Protein AF-A0A7L6N800-F1 (afdb_monomer)

Radius of gyration: 21.18 Å; Cα contacts (8 Å, |Δi|>4): 96; chains: 1; bounding box: 47×41×53 Å

Sequence (152 aa):
MKQLLKDVFSELKLVLSGKSLDILLPPIIFLLLNNLRSLTAAIIGSLVLGILFLIRRLIHHDNVLYALGGIIGIIFANISIYINQNASNFFLPDLISTFSLILITIISLIIKKPLAIWVSHITRGWDLEWFYRKDILPAYKEVTIFWLMFLS

Secondary structure (DSSP, 8-state):
-HHHHHHHHHHHHHHHHSTTHHHHHHHHHHHHHHHHT-HHHHHHHHHHHHHHHHHHHHHTT--HHHHHHHHHHHHHHHHHHHHHT-GGGGSHHHHHHHHHHHHHHHHHHHTT--HHHHHHHHHH---HHHHTSTTTHHHHHHHHHHHHHHH-

Foldseek 3Di:
DVVVVVVVVVVVCCCCVDLCVLVVVLVVQLVVCVVPPNNVRSLVSSLVSLVVSLVVCVVVVHDNVVSVVSNVVSVVLVVQCVVVVDPVSSCVVVCVVLVVVLVVQVVCVVVLNHPQLVVCCVVVVDDSVVCVDPVRSVVSSVVSVVVSVVSD

InterPro domains:
  IPR016566 Uncharacterised conserved protein UCP010219 [PF11361] (23-150)

pLDDT: mean 80.53, std 12.0, range [54.53, 96.31]

Mean predicted aligned error: 12.92 Å

Structure (mmCIF, N/CA/C/O backbone):
data_AF-A0A7L6N800-F1
#
_entry.id   AF-A0A7L6N800-F1
#
loop_
_atom_site.group_PDB
_atom_site.id
_atom_site.type_symbol
_atom_site.label_atom_id
_atom_site.label_alt_id
_atom_site.label_comp_id
_atom_site.label_asym_id
_atom_site.label_entity_id
_atom_site.label_seq_id
_atom_site.pdbx_PDB_ins_code
_atom_site.Cartn_x
_atom_site.Cartn_y
_atom_site.Cartn_z
_atom_site.occupancy
_atom_site.B_iso_or_equiv
_atom_site.auth_seq_id
_atom_site.auth_comp_id
_atom_site.auth_asym_id
_atom_site.auth_atom_id
_atom_site.pdbx_PDB_model_num
ATOM 1 N N . MET A 1 1 ? -22.026 -23.980 -7.077 1.00 61.84 1 MET A N 1
ATOM 2 C CA . MET A 1 1 ? -20.549 -24.144 -7.077 1.00 61.84 1 MET A CA 1
ATOM 3 C C . MET A 1 1 ? -19.954 -24.405 -8.459 1.00 61.84 1 MET A C 1
ATOM 5 O O . MET A 1 1 ? -19.078 -23.650 -8.845 1.00 61.84 1 MET A O 1
ATOM 9 N N . LYS A 1 2 ? -20.406 -25.409 -9.234 1.00 72.38 2 LYS A N 1
ATOM 10 C CA . LYS A 1 2 ? -19.819 -25.705 -10.564 1.00 72.38 2 LYS A CA 1
ATOM 11 C C . LYS A 1 2 ? -19.948 -24.567 -11.596 1.00 72.38 2 LYS A C 1
ATOM 13 O O . LYS A 1 2 ? -19.101 -24.473 -12.473 1.00 72.38 2 LYS A O 1
ATOM 18 N N . GLN A 1 3 ? -20.979 -23.725 -11.486 1.00 81.38 3 GLN A N 1
ATOM 19 C CA . GLN A 1 3 ? -21.204 -22.582 -12.382 1.00 81.38 3 GLN A CA 1
ATOM 20 C C . GLN A 1 3 ? -20.277 -21.406 -12.049 1.00 81.38 3 GLN A C 1
ATOM 22 O O . GLN A 1 3 ? -19.462 -21.044 -12.880 1.00 81.38 3 GLN A O 1
ATOM 27 N N . LEU A 1 4 ? -20.267 -20.967 -10.784 1.00 84.00 4 LEU A N 1
ATOM 28 C CA . LEU A 1 4 ? -19.308 -19.984 -10.253 1.00 84.00 4 LEU A CA 1
ATOM 29 C C . LEU A 1 4 ? -17.847 -20.330 -10.580 1.00 84.00 4 LEU A C 1
ATOM 31 O O . LEU A 1 4 ? -17.092 -19.461 -10.989 1.00 84.00 4 LEU A O 1
ATOM 35 N N . LEU A 1 5 ? -17.448 -21.601 -10.447 1.00 86.88 5 LEU A N 1
ATOM 36 C CA . LEU A 1 5 ? -16.094 -22.036 -10.811 1.00 86.88 5 LEU A CA 1
ATOM 37 C C . LEU A 1 5 ? -15.804 -21.868 -12.308 1.00 86.88 5 LEU A C 1
ATOM 39 O O . LEU A 1 5 ? -14.691 -21.499 -12.665 1.00 86.88 5 LEU A O 1
ATOM 43 N N . LYS A 1 6 ? -16.782 -22.131 -13.181 1.00 87.56 6 LYS A N 1
ATOM 44 C CA . LYS A 1 6 ? -16.633 -21.917 -14.627 1.00 87.56 6 LYS A CA 1
ATOM 45 C C . LYS A 1 6 ? -16.575 -20.433 -14.972 1.00 87.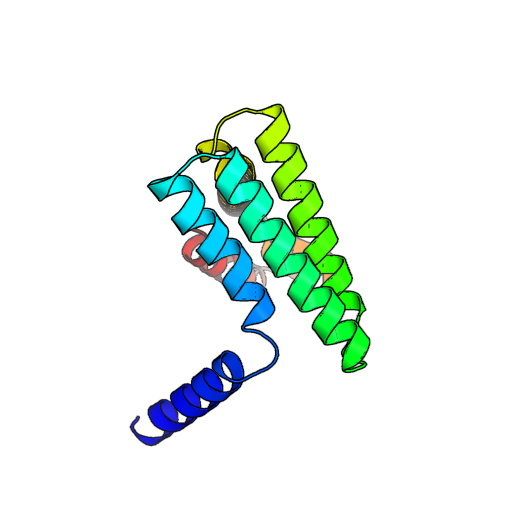56 6 LYS A C 1
ATOM 47 O O . LYS A 1 6 ? -15.749 -20.063 -15.799 1.00 87.56 6 LYS A O 1
ATOM 52 N N . ASP A 1 7 ? -17.388 -19.613 -14.314 1.00 83.62 7 ASP A N 1
ATOM 53 C CA . ASP A 1 7 ? -17.426 -18.166 -14.530 1.00 83.62 7 ASP A CA 1
ATOM 54 C C . ASP A 1 7 ? -16.098 -17.534 -14.098 1.00 83.62 7 ASP A C 1
ATOM 56 O O . ASP A 1 7 ? -15.430 -16.901 -14.913 1.00 83.62 7 ASP A O 1
ATOM 60 N N . VAL A 1 8 ? -15.623 -17.850 -12.887 1.00 83.94 8 VAL A N 1
ATOM 61 C CA . VAL A 1 8 ? -14.304 -17.427 -12.388 1.00 83.94 8 VAL A CA 1
ATOM 62 C C . VAL A 1 8 ? -13.190 -17.889 -13.321 1.00 83.94 8 VAL A C 1
ATOM 64 O O . VAL A 1 8 ? -12.301 -17.108 -13.637 1.00 83.94 8 VAL A O 1
ATOM 67 N N . PHE A 1 9 ? -13.229 -19.133 -13.808 1.00 85.75 9 PHE A N 1
ATOM 68 C CA . PHE A 1 9 ? -12.205 -19.639 -14.724 1.00 85.75 9 PHE A CA 1
ATOM 69 C C . PHE A 1 9 ? -12.254 -18.955 -16.097 1.00 85.75 9 PHE A C 1
ATOM 71 O O . PHE A 1 9 ? -11.216 -18.756 -16.725 1.00 85.75 9 PHE A O 1
ATOM 78 N N . SER A 1 10 ? -13.443 -18.575 -16.567 1.00 80.94 10 SER A N 1
ATOM 79 C CA . SER A 1 10 ? -13.614 -17.833 -17.816 1.00 80.94 10 SER A CA 1
ATOM 80 C C . SER A 1 10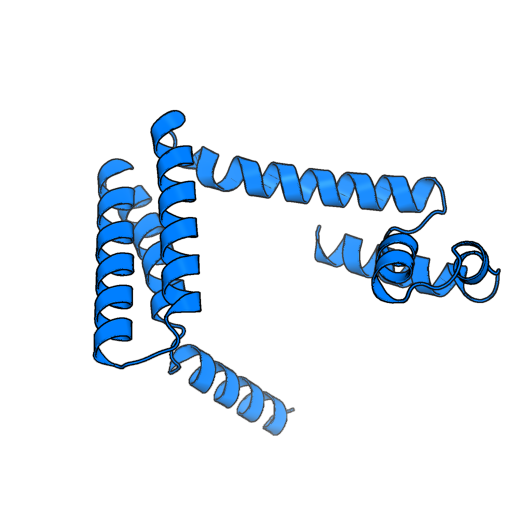 ? -13.117 -16.392 -17.699 1.00 80.94 10 SER A C 1
ATOM 82 O O . SER A 1 10 ? -12.419 -15.930 -18.600 1.00 80.94 10 SER A O 1
ATOM 84 N N . GLU A 1 11 ? -13.358 -15.729 -16.564 1.00 76.56 11 GLU A N 1
ATOM 85 C CA . GLU A 1 11 ? -12.793 -14.414 -16.266 1.00 76.56 11 GLU A CA 1
ATOM 86 C C . GLU A 1 11 ? -11.276 -14.484 -16.100 1.00 76.56 11 GLU A C 1
ATOM 88 O O . GLU A 1 11 ? -10.563 -13.695 -16.710 1.00 76.56 11 GLU A O 1
ATOM 93 N N . LEU A 1 12 ? -10.751 -15.481 -15.380 1.00 77.56 12 LEU A N 1
ATOM 94 C CA . LEU A 1 12 ? -9.308 -15.717 -15.268 1.00 77.56 12 LEU A CA 1
ATOM 95 C C . LEU A 1 12 ? -8.675 -15.936 -16.638 1.00 77.56 12 LEU A C 1
ATOM 97 O O . LEU A 1 12 ? -7.629 -15.365 -16.934 1.00 77.56 12 LEU A O 1
ATOM 101 N N . LYS A 1 13 ? -9.320 -16.728 -17.500 1.00 75.88 13 LYS A N 1
ATOM 102 C CA . LYS A 1 13 ? -8.863 -16.952 -18.871 1.00 75.88 13 LYS A CA 1
ATOM 103 C C . LYS A 1 13 ? -8.928 -15.672 -19.701 1.00 75.88 13 LYS A C 1
ATOM 105 O O . LYS A 1 13 ? -8.029 -15.459 -20.500 1.00 75.88 13 LYS A O 1
ATOM 110 N N . LEU A 1 14 ? -9.925 -14.811 -19.508 1.00 70.31 14 LEU A N 1
ATOM 111 C CA . LEU A 1 14 ? -10.011 -13.504 -20.166 1.00 70.31 14 LEU A CA 1
ATOM 112 C C . LEU A 1 14 ? -8.950 -12.521 -19.654 1.00 70.31 14 LEU A C 1
ATOM 114 O O . LEU A 1 14 ? -8.377 -11.792 -20.455 1.00 70.31 14 LEU A O 1
ATOM 118 N N . VAL A 1 15 ? -8.625 -12.536 -18.361 1.00 67.31 15 VAL A N 1
ATOM 119 C CA . VAL A 1 15 ? -7.552 -11.721 -17.764 1.00 67.31 15 VAL A CA 1
ATOM 120 C C . VAL A 1 15 ? -6.172 -12.221 -18.205 1.00 67.31 15 VAL A C 1
ATOM 122 O O . VAL A 1 15 ? -5.299 -11.421 -18.535 1.00 67.31 15 VAL A O 1
ATOM 125 N N . LEU A 1 16 ? -5.971 -13.538 -18.275 1.00 64.62 16 LEU A N 1
ATOM 126 C CA . LEU A 1 16 ? -4.731 -14.159 -18.755 1.00 64.62 16 LEU A CA 1
ATOM 127 C C . LEU A 1 16 ? -4.580 -14.078 -20.279 1.00 64.62 16 LEU A C 1
ATOM 129 O O . LEU A 1 16 ? -3.465 -13.983 -20.770 1.00 64.62 16 LEU A O 1
ATOM 133 N N . SER A 1 17 ? -5.677 -14.107 -21.036 1.00 64.81 17 SER A N 1
ATOM 134 C CA . SER A 1 17 ? -5.688 -13.940 -22.498 1.00 64.81 17 SER A CA 1
ATOM 135 C C . SER A 1 17 ? -5.790 -12.473 -22.926 1.00 64.81 17 SER A C 1
ATOM 137 O O . SER A 1 17 ? -5.699 -12.174 -24.118 1.00 64.81 17 SER A O 1
ATOM 139 N N . GLY A 1 18 ? -6.037 -11.569 -21.980 1.00 62.88 18 GLY A N 1
ATOM 140 C CA . GLY A 1 18 ? -6.212 -10.146 -22.212 1.00 62.88 18 GLY A CA 1
ATOM 141 C C . GLY A 1 18 ? -4.889 -9.399 -22.362 1.00 62.88 18 GLY A C 1
ATOM 142 O O . GLY A 1 18 ? -3.793 -9.958 -22.293 1.00 62.88 18 GLY A O 1
ATOM 143 N N . LYS A 1 19 ? -4.999 -8.078 -22.530 1.00 61.28 19 LYS A N 1
ATOM 144 C CA . LYS A 1 19 ? -3.889 -7.113 -22.644 1.00 61.28 19 LYS A CA 1
ATOM 145 C C . LYS A 1 19 ? -3.118 -6.911 -21.320 1.00 61.28 19 LYS A C 1
ATOM 147 O O . LYS A 1 19 ? -2.786 -5.781 -20.990 1.00 61.28 19 LYS A O 1
ATOM 152 N N . SER A 1 20 ? -2.916 -7.959 -20.527 1.00 66.12 20 SER A N 1
ATOM 153 C CA . SER A 1 20 ? -2.322 -7.919 -19.176 1.00 66.12 20 SER A CA 1
ATOM 154 C C . SER A 1 20 ? -1.077 -8.798 -19.046 1.00 66.12 20 SER A C 1
ATOM 156 O O . SER A 1 20 ? -0.312 -8.646 -18.096 1.00 66.12 20 SER A O 1
ATOM 158 N N . LEU A 1 21 ? -0.832 -9.701 -20.004 1.00 69.06 21 LEU A N 1
ATOM 159 C CA . LEU A 1 21 ? 0.374 -10.541 -20.027 1.00 69.06 21 LEU A CA 1
ATOM 160 C C . LEU A 1 21 ? 1.665 -9.719 -20.075 1.00 69.06 21 LEU A C 1
ATOM 162 O O . LEU A 1 21 ? 2.674 -10.101 -19.494 1.00 69.06 21 LEU A O 1
ATOM 166 N N . ASP A 1 22 ? 1.619 -8.574 -20.741 1.00 67.94 22 ASP A N 1
ATOM 167 C CA . ASP A 1 22 ? 2.720 -7.624 -20.845 1.00 67.94 22 ASP A CA 1
ATOM 168 C C . ASP A 1 22 ? 3.074 -6.930 -19.525 1.00 67.94 22 ASP A C 1
ATOM 170 O O . ASP A 1 22 ? 4.192 -6.446 -19.378 1.00 67.94 22 ASP A O 1
ATOM 174 N N . ILE A 1 23 ? 2.159 -6.925 -18.554 1.00 68.88 23 ILE A N 1
ATOM 175 C CA . ILE A 1 23 ? 2.403 -6.412 -17.199 1.00 68.88 23 ILE A CA 1
ATOM 176 C C . ILE A 1 23 ? 3.081 -7.488 -16.336 1.00 68.88 23 ILE A C 1
ATOM 178 O O . ILE A 1 23 ? 3.936 -7.178 -15.511 1.00 68.88 23 ILE A O 1
ATOM 182 N N . LEU A 1 24 ? 2.730 -8.760 -16.544 1.00 74.25 24 LEU A N 1
ATOM 183 C CA . LEU A 1 24 ? 3.216 -9.883 -15.733 1.00 74.25 24 LEU A CA 1
ATOM 184 C C . LEU A 1 24 ? 4.569 -10.432 -16.205 1.00 74.25 24 LEU A C 1
ATOM 186 O O . LEU A 1 24 ? 5.377 -10.877 -15.393 1.00 74.25 24 LEU A O 1
ATOM 190 N N . LEU A 1 25 ? 4.830 -10.409 -17.513 1.00 81.19 25 LEU A N 1
ATOM 191 C CA . LEU A 1 25 ? 6.031 -11.003 -18.104 1.00 81.19 25 LEU A CA 1
ATOM 192 C C . LEU A 1 25 ? 7.349 -10.319 -17.684 1.00 81.19 25 LEU A C 1
ATOM 194 O O . LEU A 1 25 ? 8.289 -11.048 -17.359 1.00 81.19 25 LEU A O 1
ATOM 198 N N . PRO A 1 26 ? 7.470 -8.974 -17.641 1.00 80.38 26 PRO A N 1
ATOM 199 C CA . PRO A 1 26 ? 8.730 -8.328 -17.269 1.00 80.38 26 PRO A CA 1
ATOM 200 C C . PRO A 1 26 ? 9.202 -8.647 -15.834 1.00 80.38 26 PRO A C 1
ATOM 202 O O . PRO A 1 26 ? 10.371 -9.012 -15.692 1.00 80.38 26 PRO A O 1
ATOM 205 N N . PRO A 1 27 ? 8.346 -8.611 -14.786 1.00 73.50 27 PRO A N 1
ATOM 206 C CA . PRO A 1 27 ? 8.731 -9.039 -13.435 1.00 73.50 27 PRO A CA 1
ATOM 207 C C . PRO A 1 27 ? 9.147 -10.513 -13.347 1.00 73.50 27 PRO A C 1
ATOM 209 O O . PRO A 1 27 ? 10.117 -10.843 -12.665 1.00 73.50 27 PRO A O 1
ATOM 212 N N . ILE A 1 28 ? 8.453 -11.408 -14.060 1.00 81.69 28 ILE A N 1
ATOM 213 C CA . ILE A 1 28 ? 8.789 -12.841 -14.082 1.00 81.69 28 ILE A CA 1
ATOM 214 C C . ILE A 1 28 ? 10.174 -13.051 -14.700 1.00 81.69 28 ILE A C 1
ATOM 216 O O . ILE A 1 28 ? 11.004 -13.773 -14.148 1.00 81.69 28 ILE A O 1
ATOM 220 N N . ILE A 1 29 ? 10.453 -12.394 -15.827 1.00 84.25 29 ILE A N 1
ATOM 221 C CA . ILE A 1 29 ? 11.749 -12.505 -16.499 1.00 84.25 29 ILE A CA 1
ATOM 222 C C . ILE A 1 29 ? 12.861 -11.866 -15.670 1.00 84.25 29 ILE A C 1
ATOM 224 O O . ILE A 1 29 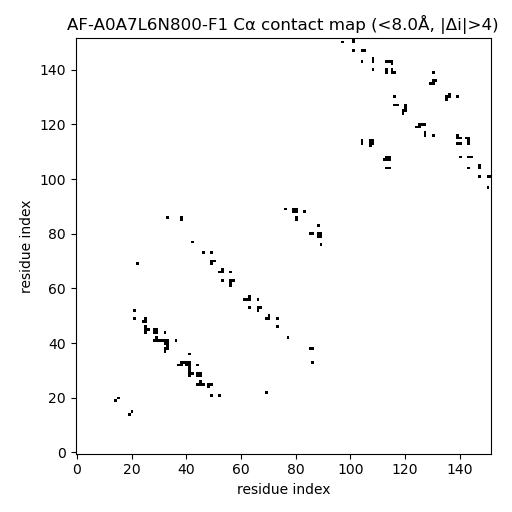? 13.948 -12.437 -15.596 1.00 84.25 29 ILE A O 1
ATOM 228 N N . PHE A 1 30 ? 12.591 -10.744 -14.995 1.00 79.50 30 PHE A N 1
ATOM 229 C CA . PHE A 1 30 ? 13.520 -10.173 -14.023 1.00 79.50 30 PHE A CA 1
ATOM 230 C C . PHE A 1 30 ? 13.903 -11.210 -12.961 1.00 79.50 30 PHE A C 1
ATOM 232 O O . PHE A 1 30 ? 15.086 -11.471 -12.761 1.00 79.50 30 PHE A O 1
ATOM 239 N N . LEU A 1 31 ? 12.917 -11.850 -12.324 1.00 80.81 31 LEU A N 1
ATOM 240 C CA . LEU A 1 31 ? 13.159 -12.835 -11.269 1.00 80.81 31 LEU A CA 1
ATOM 241 C C . LEU A 1 31 ? 13.993 -14.023 -11.774 1.00 80.81 31 LEU A C 1
ATOM 243 O O . LEU A 1 31 ? 14.975 -14.404 -11.136 1.00 80.81 31 LEU A O 1
ATOM 247 N N . LEU A 1 32 ? 13.630 -14.576 -12.936 1.00 84.69 32 LEU A N 1
ATOM 248 C CA . LEU A 1 32 ? 14.336 -15.705 -13.546 1.00 84.69 32 LEU A CA 1
ATOM 249 C C . LEU A 1 32 ? 15.783 -15.350 -13.900 1.00 84.69 32 LEU A C 1
ATOM 251 O O . LEU A 1 32 ? 16.705 -16.090 -13.562 1.00 84.69 32 LEU A O 1
ATOM 255 N N . LEU A 1 33 ? 16.006 -14.209 -14.551 1.00 82.94 33 LEU A N 1
ATOM 256 C CA . LEU A 1 33 ? 17.347 -13.765 -14.935 1.00 82.94 33 LEU A CA 1
ATOM 257 C C . LEU A 1 33 ? 18.198 -13.383 -13.723 1.00 82.94 33 LEU A C 1
ATOM 259 O O . LEU A 1 33 ? 19.402 -13.633 -13.730 1.00 82.94 33 LEU A O 1
ATOM 263 N N . ASN A 1 34 ? 17.585 -12.826 -12.678 1.00 80.38 34 ASN A N 1
ATOM 264 C CA . ASN A 1 34 ? 18.285 -12.491 -11.445 1.00 80.38 34 ASN A CA 1
ATOM 265 C C . ASN A 1 34 ? 18.756 -13.756 -10.719 1.00 80.38 34 ASN A C 1
ATOM 267 O O . ASN A 1 34 ? 19.861 -13.781 -10.191 1.00 80.38 34 ASN A O 1
ATOM 271 N N . ASN A 1 35 ? 17.941 -14.815 -10.730 1.00 81.31 35 ASN A N 1
ATOM 272 C CA . ASN A 1 35 ? 18.291 -16.091 -10.113 1.00 81.31 35 ASN A CA 1
ATOM 273 C C . ASN A 1 35 ? 19.348 -16.869 -10.923 1.00 81.31 35 ASN A C 1
ATOM 275 O O . ASN A 1 35 ? 20.251 -17.460 -10.343 1.00 81.31 35 ASN A O 1
ATOM 279 N N . LEU A 1 36 ? 19.254 -16.852 -12.259 1.00 81.75 36 LEU A N 1
ATOM 280 C CA . LEU A 1 36 ? 20.073 -17.699 -13.138 1.00 81.75 36 LEU A CA 1
ATOM 281 C C . LEU A 1 36 ? 21.364 -17.047 -13.653 1.00 81.75 36 LEU A C 1
ATOM 283 O O . LEU A 1 36 ? 22.264 -17.754 -14.106 1.00 81.75 36 LEU A O 1
ATOM 287 N N . ARG A 1 37 ? 21.440 -15.713 -13.699 1.00 81.69 37 ARG A N 1
ATOM 288 C CA . ARG A 1 37 ? 22.551 -14.982 -14.329 1.00 81.69 37 ARG A CA 1
ATOM 289 C C . ARG A 1 37 ? 23.147 -13.968 -13.362 1.00 81.69 37 ARG A C 1
ATOM 291 O O . ARG A 1 37 ? 24.071 -14.279 -12.623 1.00 81.69 37 ARG A O 1
ATOM 298 N N . SER A 1 38 ? 22.670 -12.734 -13.425 1.00 79.25 38 SER A N 1
ATOM 299 C CA . SER A 1 38 ? 23.186 -11.613 -12.654 1.00 79.25 38 SER A CA 1
ATOM 300 C C . SER A 1 38 ? 22.149 -10.501 -12.619 1.00 79.25 38 SER A C 1
ATOM 302 O O . SER A 1 38 ? 21.277 -10.410 -13.489 1.00 79.25 38 SER A O 1
ATOM 304 N N . LEU A 1 39 ? 22.283 -9.616 -11.635 1.00 72.50 39 LEU A N 1
ATOM 305 C CA . LEU A 1 39 ? 21.410 -8.460 -11.459 1.00 72.50 39 LEU A CA 1
ATOM 306 C C . LEU A 1 39 ? 21.334 -7.603 -12.730 1.00 72.50 39 LEU A C 1
ATOM 308 O O . LEU A 1 39 ? 20.253 -7.240 -13.181 1.00 72.50 39 LEU A O 1
ATOM 312 N N . THR A 1 40 ? 22.477 -7.349 -13.369 1.00 76.19 40 THR A N 1
ATOM 313 C CA . THR A 1 40 ? 22.553 -6.571 -14.612 1.00 76.19 40 THR A CA 1
ATOM 314 C C . THR A 1 40 ? 21.795 -7.243 -15.757 1.00 76.19 40 THR A C 1
ATOM 316 O O . THR A 1 40 ? 21.087 -6.567 -16.501 1.00 76.19 40 THR A O 1
ATOM 319 N N . ALA A 1 41 ? 21.885 -8.572 -15.886 1.00 80.50 41 ALA A N 1
ATOM 320 C CA . ALA A 1 41 ? 21.141 -9.310 -16.904 1.00 80.50 41 ALA A CA 1
ATOM 321 C C . ALA A 1 41 ? 19.624 -9.249 -16.657 1.00 80.50 41 ALA A C 1
ATOM 323 O O . ALA A 1 41 ? 18.857 -9.095 -17.606 1.00 80.50 41 ALA A O 1
ATOM 324 N N . ALA A 1 42 ? 19.192 -9.310 -15.394 1.00 77.25 42 ALA A N 1
ATOM 325 C CA . ALA A 1 42 ? 17.788 -9.192 -15.003 1.00 77.25 42 ALA A CA 1
ATOM 326 C C . ALA A 1 42 ? 17.190 -7.820 -15.317 1.00 77.25 42 ALA A C 1
ATOM 328 O O . ALA A 1 42 ? 16.111 -7.720 -15.912 1.00 77.25 42 ALA A O 1
ATOM 329 N N . ILE A 1 43 ? 17.930 -6.768 -14.967 1.00 75.81 43 ILE A N 1
ATOM 330 C CA . ILE A 1 43 ? 17.594 -5.376 -15.270 1.00 75.81 43 ILE A CA 1
ATOM 331 C C . ILE A 1 43 ? 17.417 -5.199 -16.780 1.00 75.81 43 ILE A C 1
ATOM 333 O O . ILE A 1 43 ? 16.350 -4.788 -17.234 1.00 75.81 43 ILE A O 1
ATOM 337 N N . ILE A 1 44 ? 18.429 -5.575 -17.569 1.00 82.12 44 ILE A N 1
ATOM 338 C CA . ILE A 1 44 ? 18.408 -5.392 -19.025 1.00 82.12 44 ILE A CA 1
ATOM 339 C C . ILE A 1 44 ? 17.282 -6.215 -19.659 1.00 82.12 44 ILE A C 1
ATOM 341 O O . ILE A 1 44 ? 16.523 -5.687 -20.469 1.00 82.12 44 ILE A O 1
ATOM 345 N N . GLY A 1 45 ? 17.130 -7.487 -19.282 1.00 84.50 45 GLY A N 1
ATOM 346 C CA . GLY A 1 45 ? 16.120 -8.363 -19.875 1.00 84.50 45 GLY A CA 1
ATOM 347 C C . GLY A 1 45 ? 14.688 -7.892 -19.616 1.00 84.50 45 GLY A C 1
ATOM 348 O O . GLY A 1 45 ? 13.868 -7.871 -20.535 1.00 84.50 45 GLY A O 1
ATOM 349 N N . SER A 1 46 ? 14.392 -7.458 -18.389 1.00 80.06 46 SER A N 1
ATOM 350 C CA . SER A 1 46 ? 13.066 -6.930 -18.040 1.00 80.06 46 SER A CA 1
ATOM 351 C C . SER A 1 46 ? 12.770 -5.581 -18.704 1.00 80.06 46 SER A C 1
ATOM 353 O O . SER A 1 46 ? 11.661 -5.385 -19.202 1.00 80.06 46 SER A O 1
ATOM 355 N N . LEU A 1 47 ? 13.764 -4.688 -18.802 1.00 81.38 47 LEU A N 1
ATOM 356 C CA . LEU A 1 47 ? 13.658 -3.420 -19.532 1.00 81.38 47 LEU A CA 1
ATOM 357 C C . LEU A 1 47 ? 13.364 -3.637 -21.013 1.00 81.38 47 LEU A C 1
ATOM 359 O O . LEU A 1 47 ? 12.432 -3.040 -21.545 1.00 81.38 47 LEU A O 1
ATOM 363 N N . VAL A 1 48 ? 14.136 -4.504 -21.673 1.00 87.38 48 VAL A N 1
ATOM 364 C CA . VAL A 1 48 ? 13.962 -4.799 -23.101 1.00 87.38 48 VAL A CA 1
ATOM 365 C C . VAL A 1 48 ? 12.560 -5.344 -23.364 1.00 87.38 48 VAL A C 1
ATOM 367 O O . VAL A 1 48 ? 11.892 -4.883 -24.286 1.00 87.38 48 VAL A O 1
ATOM 370 N N . LEU A 1 49 ? 12.068 -6.258 -22.525 1.00 85.12 49 LEU A N 1
ATOM 371 C CA . LEU A 1 49 ? 10.700 -6.770 -22.640 1.00 85.12 49 LEU A CA 1
ATOM 372 C C . LEU A 1 49 ? 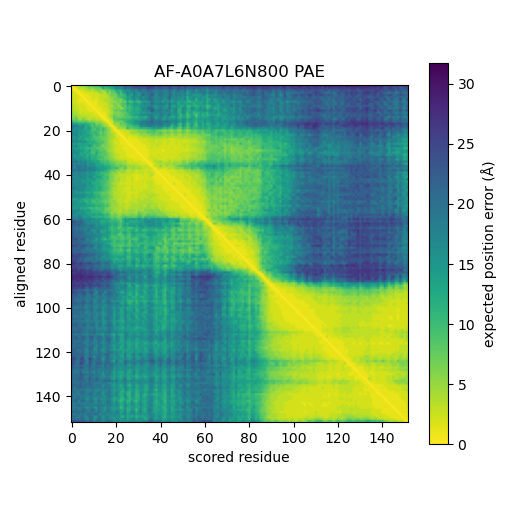9.638 -5.691 -22.415 1.00 85.12 49 LEU A C 1
ATOM 374 O O . LEU A 1 49 ? 8.684 -5.614 -23.187 1.00 85.12 49 LEU A O 1
ATOM 378 N N . GLY A 1 50 ? 9.807 -4.838 -21.403 1.00 78.56 50 GLY A N 1
ATOM 379 C CA . GLY A 1 50 ? 8.903 -3.713 -21.160 1.00 78.56 50 GLY A CA 1
ATOM 380 C C . GLY A 1 50 ? 8.837 -2.749 -22.349 1.00 78.56 50 GLY A C 1
ATOM 381 O O . GLY A 1 50 ? 7.750 -2.354 -22.771 1.00 78.56 50 GLY A O 1
ATOM 382 N N . ILE A 1 51 ? 9.989 -2.435 -22.950 1.00 82.44 51 ILE A N 1
ATOM 383 C CA . ILE A 1 51 ? 10.085 -1.589 -24.147 1.00 82.44 51 ILE A CA 1
ATOM 384 C C . ILE A 1 51 ? 9.416 -2.265 -25.349 1.00 82.44 51 ILE A C 1
ATOM 386 O O . ILE A 1 51 ? 8.650 -1.615 -26.058 1.00 82.44 51 ILE A O 1
ATOM 390 N N . LEU A 1 52 ? 9.637 -3.565 -25.566 1.00 85.75 52 LEU A N 1
ATOM 391 C CA . LEU A 1 52 ? 8.979 -4.317 -26.641 1.00 85.75 52 LEU A CA 1
ATOM 392 C C . LEU A 1 52 ? 7.452 -4.280 -26.507 1.00 85.75 52 LEU A C 1
ATOM 394 O O . LEU A 1 52 ? 6.750 -4.079 -27.500 1.00 85.75 52 LEU A O 1
ATOM 398 N N . PHE A 1 53 ? 6.924 -4.409 -25.288 1.00 82.12 53 PHE A N 1
ATOM 399 C CA . PHE A 1 53 ? 5.486 -4.296 -25.053 1.00 82.12 53 PHE A CA 1
ATOM 400 C C . PHE A 1 53 ? 4.951 -2.878 -25.237 1.00 82.12 53 PHE A C 1
ATOM 402 O O . PHE A 1 53 ? 3.855 -2.720 -25.778 1.00 82.12 53 PHE A O 1
ATOM 409 N N . LEU A 1 54 ? 5.713 -1.850 -24.858 1.00 77.25 54 LEU A N 1
ATOM 410 C CA . LEU A 1 54 ? 5.357 -0.461 -25.145 1.00 77.25 54 LEU A CA 1
ATOM 411 C C . LEU A 1 54 ? 5.304 -0.208 -26.658 1.00 77.25 54 LEU A C 1
ATOM 413 O O . LEU A 1 54 ? 4.311 0.330 -27.141 1.00 77.25 54 LEU A O 1
ATOM 417 N N . ILE A 1 55 ? 6.315 -0.648 -27.411 1.00 82.88 55 ILE A N 1
ATOM 418 C CA . ILE A 1 55 ? 6.339 -0.530 -28.877 1.00 82.88 55 ILE A CA 1
ATOM 419 C C . ILE A 1 55 ? 5.133 -1.251 -29.481 1.00 82.88 55 ILE A C 1
ATOM 421 O O . ILE A 1 55 ? 4.417 -0.676 -30.298 1.00 82.88 55 ILE A O 1
ATOM 425 N N . ARG A 1 56 ? 4.846 -2.477 -29.028 1.00 82.88 56 ARG A N 1
ATOM 426 C CA . ARG A 1 56 ? 3.660 -3.227 -29.455 1.00 82.88 56 ARG A CA 1
ATOM 427 C C . ARG A 1 56 ? 2.374 -2.431 -29.202 1.00 82.88 56 ARG A C 1
ATOM 429 O O . ARG A 1 56 ? 1.541 -2.328 -30.095 1.00 82.88 56 ARG A O 1
ATOM 436 N N . ARG A 1 57 ? 2.212 -1.836 -28.017 1.00 76.31 57 ARG A N 1
ATOM 437 C CA . ARG A 1 57 ? 1.027 -1.025 -27.679 1.00 76.31 57 ARG A CA 1
ATOM 438 C C . ARG A 1 57 ? 0.912 0.244 -28.519 1.00 76.31 57 ARG A C 1
ATOM 440 O O . ARG A 1 57 ? -0.200 0.593 -28.902 1.00 76.31 57 ARG A O 1
ATOM 447 N N . LEU A 1 58 ? 2.034 0.894 -28.833 1.00 79.38 58 LEU A N 1
ATOM 448 C CA . LEU A 1 58 ? 2.072 2.056 -29.724 1.00 79.38 58 LEU A CA 1
ATOM 449 C C . LEU A 1 58 ? 1.621 1.686 -31.142 1.00 79.38 58 LEU A C 1
ATOM 451 O O . LEU A 1 58 ? 0.813 2.405 -31.722 1.00 79.38 58 LEU A O 1
ATOM 455 N N . ILE A 1 59 ? 2.081 0.544 -31.666 1.00 83.69 59 ILE A N 1
ATOM 456 C CA . ILE A 1 59 ? 1.682 0.037 -32.990 1.00 83.69 59 ILE A CA 1
ATOM 457 C C . ILE A 1 59 ? 0.191 -0.331 -33.020 1.00 83.69 59 ILE A C 1
ATOM 459 O O . ILE A 1 59 ? -0.484 -0.083 -34.014 1.00 83.69 59 ILE A O 1
ATOM 463 N N . HIS A 1 60 ? -0.341 -0.903 -31.936 1.00 80.19 60 HIS A N 1
ATOM 464 C CA . HIS A 1 60 ? -1.747 -1.312 -31.854 1.00 80.19 60 HIS A CA 1
ATOM 465 C C . HIS A 1 60 ? -2.710 -0.212 -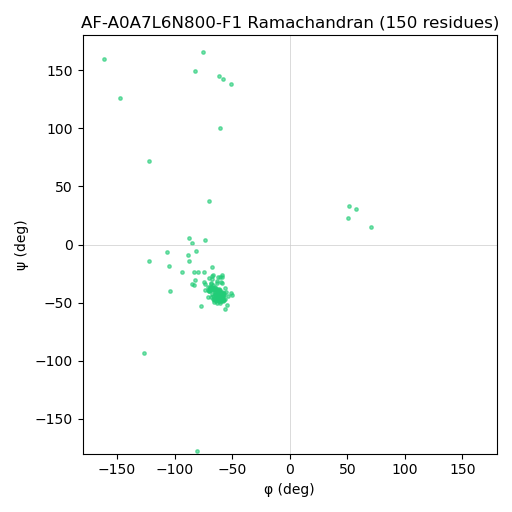31.369 1.00 80.19 60 HIS A C 1
ATOM 467 O O . HIS A 1 60 ? -3.890 -0.501 -31.185 1.00 80.19 60 HIS A O 1
ATOM 473 N N . HIS A 1 61 ? -2.243 1.031 -31.177 1.00 70.50 61 HIS A N 1
ATOM 474 C CA . HIS A 1 61 ? -3.039 2.149 -30.639 1.00 70.50 61 HIS A CA 1
ATOM 475 C C . HIS A 1 61 ? -3.764 1.823 -29.320 1.00 70.50 61 HIS A C 1
ATOM 477 O O . HIS A 1 61 ? -4.858 2.317 -29.040 1.00 70.50 61 HIS A O 1
ATOM 483 N N . ASP A 1 62 ? -3.145 0.988 -28.488 1.00 67.25 62 ASP A N 1
ATOM 484 C CA . ASP A 1 62 ? -3.659 0.663 -27.165 1.00 67.25 62 ASP A CA 1
ATOM 485 C C . ASP A 1 62 ? -3.431 1.816 -26.181 1.00 67.25 62 ASP A C 1
ATOM 487 O O . ASP A 1 62 ? -2.651 2.732 -26.427 1.00 67.25 62 ASP A O 1
ATOM 491 N N . ASN A 1 63 ? -4.113 1.774 -25.035 1.00 68.12 63 ASN A N 1
ATOM 492 C CA . ASN A 1 63 ? -4.081 2.849 -24.046 1.00 68.12 63 ASN A CA 1
ATOM 493 C C . ASN A 1 63 ? -2.645 3.091 -23.513 1.00 68.12 63 ASN A C 1
ATOM 495 O O . ASN A 1 63 ? -2.137 2.344 -22.670 1.00 68.12 63 ASN A O 1
ATOM 499 N N . VAL A 1 64 ? -1.991 4.129 -24.050 1.00 65.69 64 VAL A N 1
ATOM 500 C CA . VAL A 1 64 ? -0.557 4.440 -23.887 1.00 65.69 64 VAL A CA 1
ATOM 501 C C . VAL A 1 64 ? -0.215 4.849 -22.451 1.00 65.69 64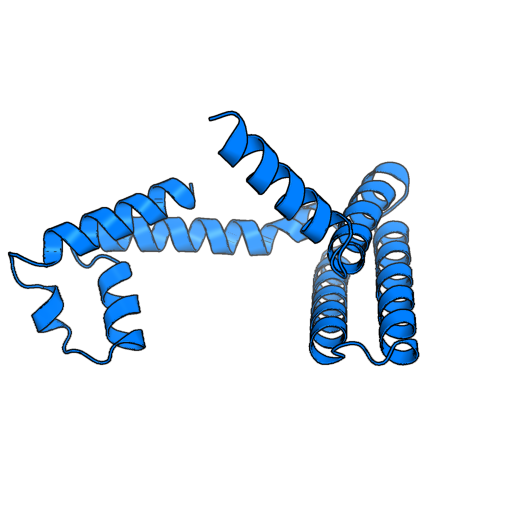 VAL A C 1
ATOM 503 O O . VAL A 1 64 ? 0.891 4.585 -21.984 1.00 65.69 64 VAL A O 1
ATOM 506 N N . LEU A 1 65 ? -1.182 5.409 -21.716 1.00 68.50 65 LEU A N 1
ATOM 507 C CA . LEU A 1 65 ? -1.035 5.801 -20.308 1.00 68.50 65 LEU A CA 1
ATOM 508 C C . LEU A 1 65 ? -0.581 4.635 -19.417 1.00 68.50 65 LEU A C 1
ATOM 510 O O . LEU A 1 65 ? 0.303 4.811 -18.581 1.00 68.50 65 LEU A O 1
ATOM 514 N N . TYR A 1 66 ? -1.115 3.428 -19.635 1.00 63.75 66 TYR A N 1
ATOM 515 C CA . TYR A 1 66 ? -0.714 2.241 -18.871 1.00 63.75 66 TYR A CA 1
ATOM 516 C C . TYR A 1 66 ? 0.709 1.783 -19.201 1.00 63.75 66 TYR A C 1
ATOM 518 O O . TYR A 1 66 ? 1.449 1.368 -18.312 1.00 63.75 66 TYR A O 1
ATOM 526 N N . ALA A 1 67 ? 1.112 1.885 -20.469 1.00 63.72 67 ALA A N 1
ATOM 527 C CA . ALA A 1 67 ? 2.460 1.527 -20.897 1.00 63.72 67 ALA A CA 1
ATOM 528 C C . ALA A 1 67 ? 3.505 2.512 -20.344 1.00 63.72 67 ALA A C 1
ATOM 530 O O . ALA A 1 67 ? 4.564 2.093 -19.882 1.00 63.72 67 ALA A O 1
ATOM 531 N N . LEU A 1 68 ? 3.176 3.809 -20.319 1.00 68.56 68 LEU A N 1
ATOM 532 C CA . LEU A 1 68 ? 4.006 4.848 -19.705 1.00 68.56 68 LEU A CA 1
ATOM 533 C C . LEU A 1 68 ? 4.144 4.645 -18.194 1.00 68.56 68 LEU A C 1
ATOM 535 O O . LEU A 1 68 ? 5.261 4.690 -17.685 1.00 68.56 68 LEU A O 1
ATOM 539 N N . GLY A 1 69 ? 3.045 4.353 -17.490 1.00 69.31 69 GLY A N 1
ATOM 540 C CA . GLY A 1 69 ? 3.088 4.010 -16.065 1.00 69.31 69 GLY A CA 1
ATOM 541 C C . GLY A 1 69 ? 3.980 2.795 -15.784 1.00 69.31 69 GLY A C 1
ATOM 542 O O . GLY A 1 69 ? 4.796 2.830 -14.864 1.00 69.31 69 GLY A O 1
ATOM 543 N N . GLY A 1 70 ? 3.896 1.761 -16.630 1.00 66.12 70 GLY A N 1
ATOM 544 C CA . GLY A 1 70 ? 4.768 0.587 -16.563 1.00 66.12 70 GLY A CA 1
ATOM 545 C C . GLY A 1 70 ? 6.249 0.926 -16.751 1.00 66.12 70 GLY A C 1
ATOM 546 O O . GLY A 1 70 ? 7.076 0.504 -15.947 1.00 66.12 70 GLY A O 1
ATOM 547 N N . ILE A 1 71 ? 6.596 1.738 -17.756 1.00 66.69 71 ILE A N 1
ATOM 548 C CA . ILE A 1 71 ? 7.985 2.175 -17.982 1.00 66.69 71 ILE A CA 1
ATOM 549 C C . ILE A 1 71 ? 8.508 3.013 -16.817 1.00 66.69 71 ILE A C 1
ATOM 551 O O . ILE A 1 71 ? 9.628 2.779 -16.369 1.00 66.69 71 ILE A O 1
ATOM 555 N N . ILE A 1 72 ? 7.717 3.956 -16.302 1.00 72.19 72 ILE A N 1
ATOM 556 C CA . ILE A 1 72 ? 8.110 4.779 -15.151 1.00 72.19 72 ILE A CA 1
ATOM 557 C C . ILE A 1 72 ? 8.392 3.883 -13.940 1.00 72.19 72 ILE A C 1
ATOM 559 O O . ILE A 1 72 ? 9.419 4.058 -13.285 1.00 72.19 72 ILE A O 1
ATOM 563 N N . GLY A 1 73 ? 7.542 2.883 -13.690 1.00 67.75 73 GLY A N 1
ATOM 564 C CA . GLY A 1 73 ? 7.755 1.889 -12.637 1.00 67.75 73 GLY A CA 1
ATOM 565 C C . GLY A 1 73 ? 9.038 1.075 -12.833 1.00 67.75 73 GLY A C 1
ATOM 566 O O . GLY A 1 73 ? 9.814 0.921 -11.893 1.00 67.75 73 GLY A O 1
ATOM 567 N N . ILE A 1 74 ? 9.311 0.613 -14.059 1.00 68.31 74 ILE A N 1
ATOM 568 C CA . ILE A 1 74 ? 10.539 -0.128 -14.393 1.00 68.31 74 ILE A CA 1
ATOM 569 C C . ILE A 1 74 ? 11.783 0.760 -14.220 1.00 68.31 74 ILE A C 1
ATOM 571 O O . ILE A 1 74 ? 12.800 0.295 -13.706 1.00 68.31 74 ILE A O 1
ATOM 575 N N . ILE A 1 75 ? 11.733 2.033 -14.620 1.00 69.12 75 ILE A N 1
ATOM 576 C CA . ILE A 1 75 ? 12.842 2.982 -14.442 1.00 69.12 75 ILE A CA 1
ATOM 577 C C . ILE A 1 75 ? 13.106 3.211 -12.952 1.00 69.12 75 ILE A C 1
ATOM 579 O O . ILE A 1 75 ? 14.249 3.079 -12.518 1.00 69.12 75 ILE A O 1
ATOM 583 N N . PHE A 1 76 ? 12.064 3.483 -12.161 1.00 70.06 76 PHE A N 1
ATOM 584 C CA . PHE A 1 76 ? 12.190 3.645 -10.711 1.00 70.06 76 PHE A CA 1
ATOM 585 C C . PHE A 1 76 ? 12.786 2.400 -10.049 1.00 70.06 76 PHE A C 1
ATOM 587 O O . PHE A 1 76 ? 13.745 2.511 -9.287 1.00 70.06 76 PHE A O 1
ATOM 594 N N . ALA A 1 77 ? 12.279 1.216 -10.399 1.00 63.59 77 ALA A N 1
ATOM 595 C CA . ALA A 1 77 ? 12.791 -0.052 -9.896 1.00 63.59 77 ALA A CA 1
ATOM 596 C C . ALA A 1 77 ? 14.282 -0.230 -10.215 1.00 63.59 77 ALA A C 1
ATOM 598 O O . ALA A 1 77 ? 15.075 -0.546 -9.330 1.00 63.59 77 ALA A O 1
ATOM 599 N N . ASN A 1 78 ? 14.688 0.026 -11.460 1.00 63.56 78 ASN A N 1
ATOM 600 C CA . ASN A 1 78 ? 16.080 -0.125 -11.877 1.00 63.56 78 ASN A CA 1
ATOM 601 C C . ASN A 1 78 ? 17.016 0.890 -11.222 1.00 63.56 78 ASN A C 1
ATOM 603 O O . ASN A 1 78 ? 18.129 0.518 -10.859 1.00 63.56 78 ASN A O 1
ATOM 607 N N . ILE A 1 79 ? 16.573 2.133 -11.012 1.00 67.44 79 ILE A N 1
ATOM 608 C CA . ILE A 1 79 ? 17.340 3.141 -10.266 1.00 67.44 79 ILE A CA 1
ATOM 609 C C . ILE A 1 79 ? 17.554 2.670 -8.822 1.00 67.44 79 ILE A C 1
ATOM 611 O O . ILE A 1 79 ? 18.686 2.666 -8.339 1.00 67.44 79 ILE A O 1
ATOM 615 N N . SER A 1 80 ? 16.498 2.204 -8.147 1.00 60.34 80 SER A N 1
ATOM 616 C CA . SER A 1 80 ? 16.599 1.681 -6.781 1.00 60.34 80 SER A CA 1
ATOM 617 C C . SER A 1 80 ? 17.521 0.464 -6.683 1.00 60.34 80 SER A C 1
ATOM 619 O O . SER A 1 80 ? 18.288 0.353 -5.727 1.00 60.34 80 SER A O 1
ATOM 621 N N . ILE A 1 81 ? 17.499 -0.430 -7.671 1.00 62.44 81 ILE A N 1
ATOM 622 C CA . ILE A 1 81 ? 18.374 -1.607 -7.711 1.00 62.44 81 ILE A CA 1
ATOM 623 C C . ILE A 1 81 ? 19.834 -1.206 -7.988 1.00 62.44 81 ILE A C 1
ATOM 625 O O . ILE A 1 81 ? 20.742 -1.694 -7.313 1.00 62.44 81 ILE A O 1
ATOM 629 N N . TYR A 1 82 ? 20.066 -0.310 -8.952 1.00 61.97 82 TYR A N 1
ATOM 630 C CA . TYR A 1 82 ? 21.404 0.124 -9.365 1.00 61.97 82 TYR A CA 1
ATOM 631 C C . TYR A 1 82 ? 22.147 0.859 -8.245 1.00 61.97 82 TYR A C 1
ATOM 633 O O . TYR A 1 82 ? 23.331 0.612 -8.032 1.00 61.97 82 TYR A O 1
ATOM 641 N N . ILE A 1 83 ? 21.446 1.706 -7.481 1.00 61.22 83 ILE A N 1
ATOM 642 C CA . ILE A 1 83 ? 22.035 2.435 -6.347 1.00 61.22 83 ILE A CA 1
ATOM 643 C C . ILE A 1 83 ? 22.511 1.477 -5.244 1.00 61.22 83 ILE A C 1
ATOM 645 O O . ILE A 1 83 ? 23.507 1.750 -4.581 1.00 61.22 83 ILE A O 1
ATOM 649 N N . ASN A 1 84 ? 21.830 0.345 -5.050 1.00 60.66 84 ASN A N 1
ATOM 650 C CA . ASN A 1 84 ? 22.023 -0.495 -3.866 1.00 60.66 84 ASN A CA 1
ATOM 651 C C . ASN A 1 84 ? 22.781 -1.809 -4.128 1.00 60.66 84 ASN A C 1
ATOM 653 O O . ASN A 1 84 ? 23.084 -2.524 -3.176 1.00 60.66 84 ASN A O 1
ATOM 657 N N . GLN A 1 85 ? 23.083 -2.131 -5.393 1.00 59.34 85 GLN A N 1
ATOM 658 C CA . GLN A 1 85 ? 23.849 -3.310 -5.839 1.00 59.34 85 GLN A CA 1
ATOM 659 C C . GLN A 1 85 ? 23.376 -4.668 -5.274 1.00 59.34 85 GLN A C 1
ATOM 661 O O . GLN A 1 85 ? 24.143 -5.629 -5.249 1.00 59.34 85 GLN A O 1
ATOM 666 N N . ASN A 1 86 ? 22.117 -4.784 -4.835 1.00 59.38 86 ASN A N 1
ATOM 667 C CA . ASN A 1 86 ? 21.599 -6.023 -4.259 1.00 59.38 86 ASN A CA 1
ATOM 668 C C . ASN A 1 86 ? 20.105 -6.225 -4.560 1.00 59.38 86 ASN A C 1
ATOM 670 O O . ASN A 1 86 ? 19.276 -5.359 -4.273 1.00 59.38 86 ASN A O 1
ATOM 674 N N . ALA A 1 87 ? 19.755 -7.381 -5.134 1.00 55.38 87 ALA A N 1
ATOM 675 C CA . ALA A 1 87 ? 18.397 -7.705 -5.584 1.00 55.38 87 ALA A CA 1
ATOM 676 C C . ALA A 1 87 ? 17.390 -7.838 -4.431 1.00 55.38 87 ALA A C 1
ATOM 678 O O . ALA A 1 87 ? 16.200 -7.587 -4.611 1.00 55.38 87 ALA A O 1
ATOM 679 N N . SER A 1 88 ? 17.870 -8.190 -3.234 1.00 54.53 88 SER A N 1
ATOM 680 C CA . SER A 1 88 ? 17.068 -8.244 -2.007 1.00 54.53 88 SER A CA 1
ATOM 681 C C . SER A 1 88 ? 16.425 -6.898 -1.670 1.00 54.53 88 SER A C 1
ATOM 683 O O . SER A 1 88 ? 15.357 -6.861 -1.063 1.00 54.53 88 SER A O 1
ATOM 685 N N . ASN A 1 89 ? 17.029 -5.790 -2.116 1.00 56.34 89 ASN A N 1
ATOM 686 C CA . ASN A 1 89 ? 16.520 -4.456 -1.831 1.00 56.34 89 ASN A CA 1
ATOM 687 C C . ASN A 1 89 ? 15.377 -4.019 -2.754 1.00 56.34 89 ASN A C 1
ATOM 689 O O . ASN A 1 89 ? 14.773 -2.986 -2.494 1.00 56.34 89 ASN A O 1
ATOM 693 N N . PHE A 1 90 ? 15.028 -4.805 -3.780 1.00 57.69 90 PHE A N 1
ATOM 694 C CA . PHE A 1 90 ? 13.802 -4.582 -4.552 1.00 57.69 90 PHE A CA 1
ATOM 695 C C . PHE A 1 90 ? 12.556 -4.697 -3.662 1.00 57.69 90 PHE A C 1
ATOM 697 O O . PHE A 1 90 ? 11.630 -3.900 -3.775 1.00 57.69 90 PHE A O 1
ATOM 704 N N . PHE A 1 91 ? 12.570 -5.650 -2.727 1.00 62.16 91 PHE A N 1
ATOM 705 C CA . PHE A 1 91 ? 11.456 -5.900 -1.815 1.00 62.16 91 PHE A CA 1
ATOM 706 C C . PHE A 1 91 ? 11.517 -5.046 -0.545 1.00 62.16 91 PHE A C 1
ATOM 708 O O . PHE A 1 91 ? 10.523 -4.954 0.162 1.00 62.16 91 PHE A O 1
ATOM 715 N N . LEU A 1 92 ? 12.652 -4.404 -0.234 1.00 65.94 92 LEU A N 1
ATOM 716 C CA . LEU A 1 92 ? 12.813 -3.645 1.014 1.00 65.94 92 LEU A CA 1
ATOM 717 C C . LEU A 1 92 ? 11.829 -2.472 1.135 1.00 65.94 92 LEU A C 1
ATOM 719 O O . LEU A 1 92 ? 11.196 -2.369 2.181 1.00 65.94 92 LEU A O 1
ATOM 723 N N . PRO A 1 93 ? 11.656 -1.598 0.120 1.00 66.81 93 PRO A N 1
ATOM 724 C CA . PRO A 1 93 ? 10.692 -0.504 0.203 1.00 66.81 93 PRO A CA 1
ATOM 725 C C . PRO A 1 93 ? 9.259 -1.005 0.388 1.00 66.81 93 PRO A C 1
ATOM 727 O O . PRO A 1 93 ? 8.507 -0.425 1.168 1.00 66.81 93 PRO A O 1
ATOM 730 N N . ASP A 1 94 ? 8.903 -2.097 -0.289 1.00 72.00 94 ASP A N 1
ATOM 731 C CA . ASP A 1 94 ? 7.578 -2.712 -0.208 1.00 72.00 94 ASP A CA 1
ATOM 732 C C . ASP A 1 94 ? 7.327 -3.332 1.175 1.00 72.00 94 ASP A C 1
ATOM 734 O O . ASP A 1 94 ? 6.312 -3.060 1.818 1.00 72.00 94 ASP A O 1
ATOM 738 N N . LEU A 1 95 ? 8.317 -4.058 1.704 1.00 74.56 95 LEU A N 1
ATOM 739 C CA . LEU A 1 95 ? 8.307 -4.610 3.059 1.00 74.56 95 LEU A CA 1
ATOM 740 C C . LEU A 1 95 ? 8.221 -3.512 4.121 1.00 74.56 95 LEU A C 1
ATOM 742 O O . LEU A 1 95 ? 7.398 -3.607 5.026 1.00 74.56 95 LEU A O 1
ATOM 746 N N . ILE A 1 96 ? 9.035 -2.456 4.015 1.00 77.69 96 ILE A N 1
ATOM 747 C CA . ILE A 1 96 ? 9.030 -1.331 4.962 1.00 77.69 96 ILE A CA 1
ATOM 748 C C . ILE A 1 96 ? 7.684 -0.608 4.919 1.00 77.69 96 ILE A C 1
ATOM 750 O O . ILE A 1 96 ? 7.142 -0.276 5.974 1.00 77.69 96 ILE A O 1
ATOM 754 N N . SER A 1 97 ? 7.131 -0.375 3.727 1.00 79.38 97 SER A N 1
ATOM 755 C CA . SER A 1 97 ? 5.846 0.309 3.555 1.00 79.38 97 SER A CA 1
ATOM 756 C C . SER A 1 97 ? 4.698 -0.520 4.122 1.00 79.38 97 SER A C 1
ATOM 758 O O . SER A 1 97 ? 3.904 -0.005 4.908 1.00 79.38 97 SER A O 1
ATOM 760 N N . THR A 1 98 ? 4.651 -1.813 3.797 1.00 85.56 98 THR A N 1
ATOM 761 C CA . THR A 1 98 ? 3.629 -2.743 4.294 1.00 85.56 98 THR A CA 1
ATOM 762 C C . THR A 1 98 ? 3.724 -2.906 5.808 1.00 85.56 98 THR A C 1
ATOM 764 O O . THR A 1 98 ? 2.727 -2.751 6.510 1.00 85.56 98 THR A O 1
ATOM 767 N N . PHE A 1 99 ? 4.930 -3.115 6.341 1.00 89.69 99 PHE A N 1
ATOM 768 C CA . PHE A 1 99 ? 5.162 -3.209 7.782 1.00 89.69 99 PHE A CA 1
ATOM 769 C C . PHE A 1 99 ? 4.750 -1.924 8.510 1.00 89.69 99 PHE A C 1
ATOM 771 O O . PHE A 1 99 ? 4.067 -1.973 9.532 1.00 89.69 99 PHE A O 1
ATOM 778 N N . SER A 1 100 ? 5.112 -0.765 7.958 1.00 90.06 100 SER A N 1
ATOM 779 C CA . SER A 1 100 ? 4.726 0.539 8.504 1.00 90.06 100 SER A CA 1
ATOM 780 C C . SER A 1 100 ? 3.207 0.723 8.484 1.00 90.06 100 SER A C 1
ATOM 782 O O . SER A 1 100 ? 2.639 1.188 9.469 1.00 90.06 100 SER A O 1
ATOM 784 N N . LEU A 1 101 ? 2.527 0.311 7.410 1.00 92.69 101 LEU A N 1
ATOM 785 C CA . LEU A 1 101 ? 1.068 0.373 7.301 1.00 92.69 101 LEU A CA 1
ATOM 786 C C . LEU A 1 101 ? 0.374 -0.530 8.331 1.00 92.69 101 LEU A C 1
ATOM 788 O O . LEU A 1 101 ? -0.575 -0.089 8.986 1.00 92.69 101 LEU A O 1
ATOM 792 N N . ILE A 1 102 ? 0.864 -1.758 8.525 1.00 94.44 102 ILE A N 1
ATOM 793 C CA . ILE A 1 102 ? 0.397 -2.675 9.577 1.00 94.44 102 ILE A CA 1
ATOM 794 C C . ILE A 1 102 ? 0.570 -2.022 10.950 1.00 94.44 102 ILE A C 1
ATOM 796 O O . ILE A 1 102 ? -0.380 -1.964 11.733 1.00 94.44 102 ILE A O 1
ATOM 800 N N . LEU A 1 103 ? 1.754 -1.469 11.229 1.00 94.88 103 LEU A N 1
ATOM 801 C CA . LEU A 1 103 ? 2.061 -0.824 12.504 1.00 94.88 103 LEU A CA 1
ATOM 802 C C . LEU A 1 103 ? 1.116 0.354 12.779 1.00 94.88 103 LEU A C 1
ATOM 804 O O . LEU A 1 103 ? 0.519 0.433 13.852 1.00 94.88 103 LEU A O 1
ATOM 808 N N . ILE A 1 104 ? 0.928 1.239 11.797 1.00 95.31 104 ILE A N 1
ATOM 809 C CA . ILE A 1 104 ? 0.012 2.382 11.894 1.00 95.31 104 ILE A CA 1
ATOM 810 C C . ILE A 1 104 ? -1.422 1.896 12.133 1.00 95.31 104 ILE A C 1
ATOM 812 O O . ILE A 1 104 ? -2.130 2.466 12.964 1.00 95.31 104 ILE A O 1
ATOM 816 N N . THR A 1 105 ? -1.846 0.827 11.458 1.00 94.81 105 THR A N 1
ATOM 817 C CA . THR A 1 105 ? -3.183 0.236 11.615 1.00 94.81 105 THR A CA 1
ATOM 818 C C . THR A 1 105 ? -3.390 -0.322 13.027 1.00 94.81 105 THR A C 1
ATOM 820 O O . THR A 1 105 ? -4.420 -0.059 13.651 1.00 94.81 105 THR A O 1
ATOM 823 N N . ILE A 1 106 ? -2.395 -1.020 13.582 1.00 95.25 106 ILE A N 1
ATOM 824 C CA . ILE A 1 106 ? -2.421 -1.519 14.965 1.00 95.25 106 ILE A CA 1
ATOM 825 C C . ILE A 1 106 ? -2.481 -0.353 15.956 1.00 95.25 106 ILE A C 1
ATOM 827 O O . ILE A 1 106 ? -3.352 -0.327 16.827 1.00 95.25 106 ILE A O 1
ATOM 831 N N . ILE A 1 107 ? -1.597 0.639 15.809 1.00 95.62 107 ILE A N 1
ATOM 832 C CA . ILE A 1 107 ? -1.559 1.824 16.678 1.00 95.62 107 ILE A CA 1
ATOM 833 C C . ILE A 1 107 ? -2.910 2.545 16.643 1.00 95.62 107 ILE A C 1
ATOM 835 O O . ILE A 1 107 ? -3.460 2.881 17.689 1.00 95.62 107 ILE A O 1
ATOM 839 N N . SER A 1 108 ? -3.480 2.717 15.451 1.00 95.25 108 SER A N 1
ATOM 840 C CA . SER A 1 108 ? -4.796 3.311 15.216 1.00 95.25 108 SER A CA 1
ATOM 841 C C . SER A 1 108 ? -5.926 2.582 15.966 1.00 95.25 108 SER A C 1
ATOM 843 O O . SER A 1 108 ? -6.790 3.228 16.573 1.00 95.25 108 SER A O 1
ATOM 845 N N . LEU A 1 109 ? -5.903 1.245 15.989 1.00 94.88 109 LEU A N 1
ATOM 846 C CA . LEU A 1 109 ? -6.853 0.436 16.757 1.00 94.88 109 LEU A CA 1
ATOM 847 C C . LEU A 1 109 ? -6.658 0.595 18.274 1.00 94.88 109 LEU A C 1
ATOM 849 O O . LEU A 1 109 ? -7.652 0.676 19.002 1.00 94.88 109 LEU A O 1
ATOM 853 N N . ILE A 1 110 ? -5.409 0.690 18.745 1.00 94.75 110 ILE A N 1
ATOM 854 C CA . ILE A 1 110 ? -5.071 0.883 20.167 1.00 94.75 110 ILE A CA 1
ATOM 855 C C . ILE A 1 110 ? -5.569 2.242 20.671 1.00 94.75 110 ILE A C 1
ATOM 857 O O . ILE A 1 110 ? -6.233 2.310 21.706 1.00 94.75 110 ILE A O 1
ATOM 861 N N . ILE A 1 111 ? -5.333 3.320 19.915 1.00 95.00 111 ILE A N 1
ATOM 862 C CA . ILE A 1 111 ? -5.803 4.673 20.268 1.00 95.00 111 ILE A CA 1
ATOM 863 C C . ILE A 1 111 ? -7.316 4.861 20.063 1.00 95.00 111 ILE A C 1
ATOM 865 O O . ILE A 1 111 ? -7.825 5.966 20.247 1.00 95.00 111 ILE A O 1
ATOM 869 N N . LYS A 1 112 ? -8.045 3.802 19.676 1.00 91.62 112 LYS A N 1
ATOM 870 C CA . LYS A 1 112 ? -9.488 3.814 19.379 1.00 91.62 112 LYS A CA 1
ATOM 871 C C . LYS A 1 112 ? -9.875 4.818 18.285 1.00 91.62 112 LYS A C 1
ATOM 873 O O . LYS A 1 112 ? -10.998 5.320 18.276 1.00 91.62 112 LYS A O 1
ATOM 878 N N . LYS A 1 113 ? -8.972 5.076 17.336 1.00 92.81 113 LYS A N 1
ATOM 879 C CA . LYS A 1 113 ? -9.222 5.906 16.149 1.00 92.81 113 LYS A CA 1
ATOM 880 C C . LYS A 1 113 ? -8.947 5.095 14.881 1.00 92.81 113 LYS A C 1
ATOM 882 O O . LYS A 1 113 ? -7.918 5.345 14.252 1.00 92.81 113 LYS A O 1
ATOM 887 N N . PRO A 1 114 ? -9.813 4.115 14.537 1.00 93.75 114 PRO A N 1
ATOM 888 C CA . PRO A 1 114 ? -9.599 3.188 13.427 1.00 93.75 114 PRO A CA 1
ATOM 889 C C . PRO A 1 114 ? -9.256 3.899 12.113 1.00 93.75 114 PRO A C 1
ATOM 891 O O . PRO A 1 114 ? -9.872 4.906 11.765 1.00 93.75 114 PRO A O 1
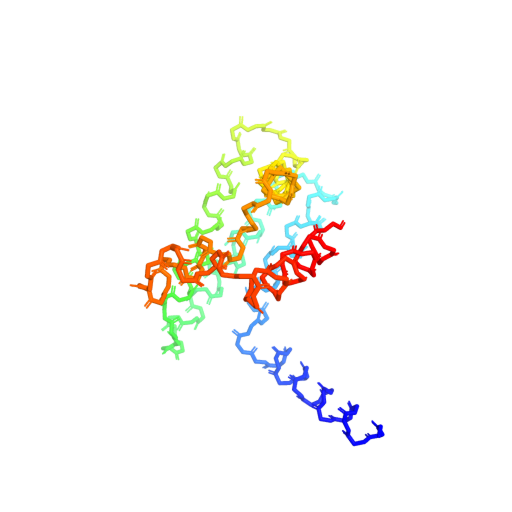ATOM 894 N N . LEU A 1 115 ? -8.294 3.362 11.364 1.00 94.50 115 LEU A N 1
ATOM 895 C CA . LEU A 1 115 ? -7.740 3.999 10.169 1.00 94.50 11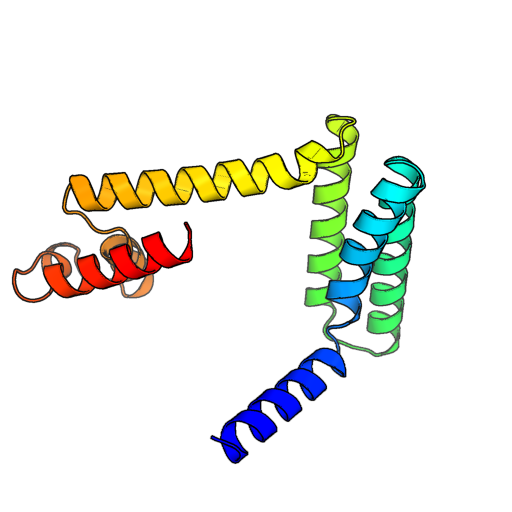5 LEU A CA 1
ATOM 896 C C . LEU A 1 115 ? -8.805 4.174 9.080 1.00 94.50 115 LEU A C 1
ATOM 898 O O . LEU A 1 115 ? -8.820 5.184 8.377 1.00 94.50 115 LEU A O 1
ATOM 902 N N . ALA A 1 116 ? -9.769 3.252 9.021 1.00 94.69 116 ALA A N 1
ATOM 903 C CA . ALA A 1 116 ? -10.912 3.339 8.121 1.00 94.69 116 ALA A CA 1
ATOM 904 C C . ALA A 1 116 ? -11.766 4.605 8.335 1.00 94.69 116 ALA A C 1
ATOM 906 O O . ALA A 1 116 ? -12.367 5.084 7.373 1.00 94.69 116 ALA A O 1
ATOM 907 N N . ILE A 1 117 ? -11.806 5.173 9.551 1.00 95.25 117 ILE A N 1
ATOM 908 C CA . ILE A 1 117 ? -12.498 6.446 9.820 1.00 95.25 117 ILE A CA 1
ATOM 909 C C . ILE A 1 117 ? -11.810 7.584 9.075 1.00 95.25 117 ILE A C 1
ATOM 911 O O . ILE A 1 117 ? -12.476 8.356 8.396 1.00 95.25 117 ILE A O 1
ATOM 915 N N . TRP A 1 118 ? -10.483 7.667 9.159 1.00 93.75 118 TRP A N 1
ATOM 916 C CA . TRP A 1 118 ? -9.706 8.719 8.503 1.00 93.75 118 TRP A CA 1
ATOM 917 C C . TRP A 1 118 ? -9.812 8.639 6.984 1.00 93.75 118 TRP A C 1
ATOM 919 O O . TRP A 1 118 ? -10.089 9.642 6.331 1.00 93.75 118 TRP A O 1
ATOM 929 N N . VAL A 1 119 ? -9.684 7.434 6.426 1.00 93.88 119 VAL A N 1
ATOM 930 C CA . VAL A 1 119 ? -9.871 7.210 4.985 1.00 93.88 119 VAL A CA 1
ATOM 931 C C . VAL A 1 119 ? -11.291 7.593 4.557 1.00 93.88 119 VAL A C 1
ATOM 933 O O . VAL A 1 119 ? -11.481 8.234 3.523 1.00 93.88 119 VAL A O 1
ATOM 936 N N . SER A 1 120 ? -12.301 7.267 5.366 1.00 92.94 120 SER A N 1
ATOM 937 C CA . SER A 1 120 ? -13.699 7.604 5.069 1.00 92.94 120 SER A CA 1
ATOM 938 C C . SER A 1 120 ? -13.996 9.092 5.205 1.00 92.94 120 SER A C 1
ATOM 940 O O . SER A 1 120 ? -14.747 9.627 4.400 1.00 92.94 120 SER A O 1
ATOM 942 N N . HIS A 1 121 ? -13.390 9.773 6.175 1.00 93.00 121 HIS A N 1
ATOM 943 C CA . HIS A 1 121 ? -13.477 11.222 6.320 1.00 93.00 121 HIS A CA 1
ATOM 944 C C . HIS A 1 121 ? -12.920 11.927 5.078 1.00 93.00 121 HIS A C 1
ATOM 946 O O . HIS A 1 121 ? -13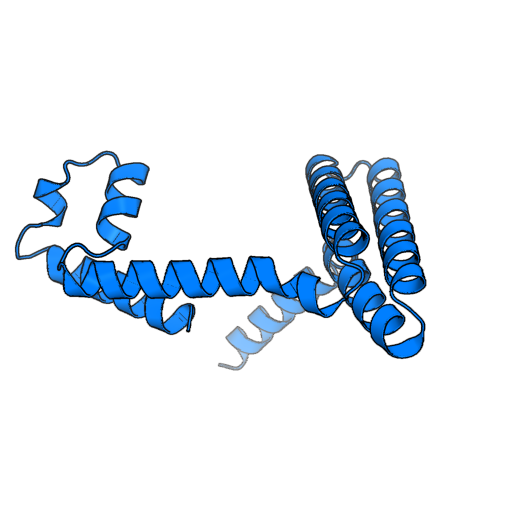.606 12.758 4.493 1.00 93.00 121 HIS A O 1
ATOM 952 N N . ILE A 1 122 ? -11.732 11.527 4.612 1.00 94.00 122 ILE A N 1
ATOM 953 C CA . ILE A 1 122 ? -11.087 12.120 3.429 1.00 94.00 122 ILE A CA 1
ATOM 954 C C . ILE A 1 122 ? -11.901 11.859 2.155 1.00 94.00 122 ILE A C 1
ATOM 956 O O . ILE A 1 122 ? -12.041 12.742 1.315 1.00 94.00 122 ILE A O 1
ATOM 960 N N . THR A 1 123 ? -12.443 10.651 1.999 1.00 93.69 123 THR A N 1
ATOM 961 C CA . THR A 1 123 ? -13.150 10.258 0.768 1.00 93.69 123 THR A CA 1
ATOM 962 C C . THR A 1 123 ? -14.605 10.720 0.718 1.00 93.69 123 THR A C 1
ATOM 964 O O . THR A 1 123 ? -15.118 10.967 -0.370 1.00 93.69 123 THR A O 1
ATOM 967 N N . ARG A 1 124 ? -15.287 10.834 1.866 1.00 91.88 124 ARG A N 1
ATOM 968 C CA . ARG A 1 124 ? -16.717 11.192 1.947 1.00 91.88 124 ARG A CA 1
ATOM 969 C C . ARG A 1 124 ? -16.967 12.626 2.407 1.00 91.88 124 ARG A C 1
ATOM 971 O O . ARG A 1 124 ? -18.070 13.125 2.216 1.00 91.88 124 ARG A O 1
ATOM 978 N N . GLY A 1 125 ? -15.983 13.269 3.033 1.00 90.50 125 GLY A N 1
ATOM 979 C CA . GLY A 1 125 ? -16.072 14.653 3.500 1.00 90.50 125 GLY A CA 1
ATOM 980 C C . GLY A 1 125 ? -17.002 14.883 4.698 1.00 90.50 125 GLY A C 1
ATOM 981 O O . GLY A 1 125 ? -17.376 16.020 4.952 1.00 90.50 125 GLY A O 1
ATOM 982 N N . TRP A 1 126 ? -17.421 13.837 5.417 1.00 91.25 126 TRP A N 1
ATOM 983 C CA . TRP A 1 126 ? -18.273 13.970 6.612 1.00 91.25 126 TRP A CA 1
ATOM 984 C C . TRP A 1 126 ? -17.449 14.295 7.849 1.00 91.25 126 TRP A C 1
ATOM 986 O O . TRP A 1 126 ? -16.329 13.810 7.954 1.00 91.25 126 TRP A O 1
ATOM 996 N N . ASP A 1 127 ? -17.996 15.029 8.816 1.00 93.25 127 ASP A N 1
ATOM 997 C CA . ASP A 1 127 ? -17.267 15.382 10.039 1.00 93.25 127 ASP A CA 1
ATOM 998 C C . ASP A 1 127 ? -16.766 14.159 10.817 1.00 93.25 127 ASP A C 1
ATOM 1000 O O . ASP A 1 127 ? -17.452 13.142 10.947 1.00 93.25 127 ASP A O 1
ATOM 1004 N N . LEU A 1 128 ? -15.562 14.275 11.390 1.00 90.62 128 LEU A N 1
ATOM 1005 C CA . LEU A 1 128 ? -14.935 13.201 12.169 1.00 90.62 128 LEU A CA 1
ATOM 1006 C C . LEU A 1 128 ? -15.827 12.731 13.327 1.00 90.62 128 LEU A C 1
ATOM 1008 O O . LEU A 1 128 ? -15.905 11.532 13.592 1.00 90.62 128 LEU A O 1
ATOM 1012 N N . GLU A 1 129 ? -16.535 13.651 13.983 1.00 93.12 129 GLU A N 1
ATOM 1013 C CA . GLU A 1 129 ? -17.427 13.354 15.110 1.00 93.12 129 GLU A CA 1
ATOM 1014 C C . GLU A 1 129 ? -18.548 12.377 14.744 1.00 93.12 129 GLU A C 1
ATOM 1016 O O . GLU A 1 129 ? -18.926 11.537 15.565 1.00 93.12 129 GLU A O 1
ATOM 1021 N N . TRP A 1 130 ? -19.025 12.416 13.495 1.00 92.94 130 TRP A N 1
ATOM 1022 C CA . TRP A 1 130 ? -20.058 11.505 13.010 1.00 92.94 130 TRP A CA 1
ATOM 1023 C C . TRP A 1 130 ? -19.593 10.044 13.077 1.00 92.94 130 TRP A C 1
ATOM 1025 O O . TRP A 1 130 ? -20.341 9.167 13.513 1.00 92.94 130 TRP A O 1
ATOM 1035 N N . PHE A 1 131 ? -18.332 9.784 12.723 1.00 92.38 131 PHE A N 1
ATOM 1036 C CA . PHE A 1 131 ? -17.751 8.439 12.739 1.00 92.38 131 PHE A CA 1
ATOM 1037 C C . PHE A 1 131 ? -17.443 7.928 14.153 1.00 92.38 131 PHE A C 1
ATOM 1039 O O . PHE A 1 131 ? -17.394 6.717 14.369 1.00 92.38 131 PHE A O 1
ATOM 1046 N N . TYR A 1 132 ? -17.253 8.828 15.123 1.00 92.81 132 TYR A N 1
ATOM 1047 C CA . TYR A 1 132 ? -16.997 8.470 16.522 1.00 92.81 132 TYR A CA 1
ATOM 1048 C C . TYR A 1 132 ? -18.271 8.207 17.337 1.00 92.81 132 TYR A C 1
ATOM 1050 O O . TYR A 1 132 ? -18.182 7.892 18.528 1.00 92.81 132 TYR A O 1
ATOM 1058 N N . ARG A 1 133 ? -19.460 8.287 16.725 1.00 93.56 133 ARG A N 1
ATOM 1059 C CA . ARG A 1 133 ? -20.713 7.919 17.395 1.00 93.56 133 ARG A CA 1
ATOM 1060 C C . ARG A 1 133 ? -20.697 6.442 17.811 1.00 93.56 133 ARG A C 1
ATOM 1062 O O . ARG A 1 133 ? -20.150 5.582 17.120 1.00 93.56 133 ARG A O 1
ATOM 1069 N N . LYS A 1 134 ? -21.314 6.143 18.961 1.00 92.25 134 LYS A N 1
ATOM 1070 C CA . LYS A 1 134 ? -21.272 4.815 19.608 1.00 92.25 134 LYS A CA 1
ATOM 1071 C C . LYS A 1 134 ? -21.857 3.686 18.750 1.00 92.25 134 LYS A C 1
ATOM 1073 O O . LYS A 1 134 ? -21.445 2.544 18.907 1.00 92.25 134 LYS A O 1
ATOM 1078 N N . ASP A 1 135 ? -22.795 4.008 17.867 1.00 94.25 135 ASP A N 1
ATOM 1079 C CA . ASP A 1 135 ? -23.435 3.100 16.911 1.00 94.25 135 ASP A CA 1
ATOM 1080 C C . ASP A 1 135 ? -22.579 2.829 15.664 1.00 94.25 135 ASP A C 1
ATOM 1082 O O . ASP A 1 135 ? -22.732 1.788 15.034 1.00 94.25 135 ASP A O 1
ATOM 1086 N N . ILE A 1 136 ? -21.659 3.733 15.318 1.00 93.25 136 ILE A N 1
ATOM 1087 C CA . ILE A 1 136 ? -20.895 3.689 14.063 1.00 93.25 136 ILE A CA 1
ATOM 1088 C C . ILE A 1 136 ? -19.461 3.198 14.283 1.00 93.25 136 ILE A C 1
ATOM 1090 O O . ILE A 1 136 ? -18.936 2.411 13.492 1.00 93.25 136 ILE A O 1
ATOM 1094 N N . LEU A 1 137 ? -18.830 3.627 15.378 1.00 93.62 137 LEU A N 1
ATOM 1095 C CA . LEU A 1 137 ? -17.445 3.297 15.712 1.00 93.62 137 LEU A CA 1
ATOM 1096 C C . LEU A 1 137 ? -17.125 1.784 15.652 1.00 93.62 137 LEU A C 1
ATOM 1098 O O . LEU A 1 137 ? -16.059 1.448 15.124 1.00 93.62 137 LEU A O 1
ATOM 1102 N N . PRO A 1 138 ? -17.989 0.859 16.137 1.00 95.25 138 PRO A N 1
ATOM 1103 C CA . PRO A 1 138 ? -17.717 -0.578 16.060 1.00 95.25 138 PRO A CA 1
ATOM 1104 C C . PRO A 1 138 ? -17.522 -1.080 14.624 1.00 95.25 138 PRO A C 1
ATOM 1106 O O . PRO A 1 138 ? -16.549 -1.783 14.361 1.00 95.25 138 PRO A O 1
ATOM 1109 N N . ALA A 1 139 ? -18.351 -0.633 13.675 1.00 94.81 139 ALA A N 1
ATOM 1110 C CA . ALA A 1 139 ? -18.262 -1.058 12.278 1.00 94.81 139 ALA A CA 1
ATOM 1111 C C . ALA A 1 139 ? -16.928 -0.638 11.632 1.00 94.81 139 ALA A C 1
ATOM 1113 O O . ALA A 1 139 ? -16.270 -1.430 10.961 1.00 94.81 139 ALA A O 1
ATOM 1114 N N . TYR A 1 140 ? -16.461 0.590 11.882 1.00 95.38 140 TYR A N 1
ATOM 1115 C CA . TYR A 1 140 ? -15.167 1.044 11.353 1.00 95.38 140 TYR A CA 1
ATOM 1116 C C . TYR A 1 140 ? -13.975 0.349 12.009 1.00 95.38 140 TYR A C 1
ATOM 1118 O O . TYR A 1 140 ? -12.923 0.185 11.380 1.00 95.38 140 TYR A O 1
ATOM 1126 N N . LYS A 1 141 ? -14.131 -0.077 13.265 1.00 95.44 141 LYS A N 1
ATOM 1127 C CA . LYS A 1 141 ? -13.140 -0.905 13.946 1.00 95.44 141 LYS A CA 1
ATOM 1128 C C . LYS A 1 141 ? -13.052 -2.286 13.298 1.00 95.44 141 LYS A C 1
ATOM 1130 O O . LYS A 1 141 ? -11.946 -2.715 12.993 1.00 95.44 141 LYS A O 1
ATOM 1135 N N . GLU A 1 142 ? -14.184 -2.934 13.032 1.00 96.12 142 GLU A N 1
ATOM 1136 C CA . GLU A 1 142 ? -14.247 -4.227 12.334 1.00 96.12 142 GLU A CA 1
ATOM 1137 C C . GLU A 1 142 ? -13.623 -4.153 10.939 1.00 96.12 142 GLU A C 1
ATOM 1139 O O . GLU A 1 142 ? -12.788 -4.985 10.599 1.00 96.12 142 GLU A O 1
ATOM 1144 N N . VAL A 1 143 ? -13.930 -3.105 10.168 1.00 95.62 143 VAL A N 1
ATOM 1145 C CA . VAL A 1 143 ? -13.312 -2.874 8.851 1.00 95.62 143 VAL A CA 1
ATOM 1146 C C . VAL A 1 143 ? -11.796 -2.712 8.972 1.00 95.62 143 VAL A C 1
ATOM 1148 O O . VAL A 1 143 ? -11.045 -3.299 8.200 1.00 95.62 143 VAL A O 1
ATOM 1151 N N . THR A 1 144 ? -11.321 -1.946 9.954 1.00 96.00 144 THR A N 1
ATOM 1152 C CA . THR A 1 144 ? -9.877 -1.755 10.165 1.00 96.00 144 THR A CA 1
ATOM 1153 C C . THR A 1 144 ? -9.193 -3.058 10.603 1.00 96.00 144 THR A C 1
ATOM 1155 O O . THR A 1 144 ? -8.070 -3.318 10.186 1.00 96.00 144 THR A O 1
ATOM 1158 N N . ILE A 1 145 ? -9.871 -3.909 11.383 1.00 96.31 145 ILE A N 1
ATOM 1159 C CA . ILE A 1 145 ? -9.385 -5.251 11.749 1.00 96.31 145 ILE A CA 1
ATOM 1160 C C . ILE A 1 145 ? -9.339 -6.171 10.526 1.00 96.31 145 ILE A C 1
ATOM 1162 O O . ILE A 1 145 ? -8.357 -6.882 10.343 1.00 96.31 145 ILE A O 1
ATOM 1166 N N . PHE A 1 146 ? -10.364 -6.144 9.673 1.00 96.31 146 PHE A N 1
ATOM 1167 C CA . PHE A 1 146 ? -10.370 -6.900 8.422 1.00 96.31 146 PHE A CA 1
ATOM 1168 C C . PHE A 1 146 ? -9.170 -6.524 7.546 1.00 96.31 146 PHE A C 1
ATOM 1170 O O . PHE A 1 146 ? -8.439 -7.402 7.096 1.00 96.31 146 PHE A O 1
ATOM 1177 N N . TRP A 1 147 ? -8.918 -5.224 7.370 1.00 93.12 147 TRP A N 1
ATOM 1178 C CA . TRP A 1 147 ? -7.755 -4.748 6.621 1.00 93.12 147 TRP A CA 1
ATOM 1179 C C . TRP A 1 147 ? -6.434 -5.134 7.276 1.00 93.12 147 TRP A C 1
ATOM 1181 O O . TRP A 1 147 ? -5.510 -5.522 6.572 1.00 93.12 147 TRP A O 1
ATOM 1191 N N . LEU A 1 148 ? -6.348 -5.083 8.605 1.00 95.00 148 LEU A N 1
ATOM 1192 C CA . LEU A 1 148 ? -5.166 -5.550 9.322 1.00 95.00 148 LEU A CA 1
ATOM 1193 C C . LEU A 1 148 ? -4.880 -7.028 9.028 1.00 95.00 148 LEU A C 1
ATOM 1195 O O . LEU A 1 148 ? -3.743 -7.355 8.719 1.00 95.00 148 LEU A O 1
ATOM 1199 N N . MET A 1 149 ? -5.903 -7.890 9.077 1.00 94.44 149 MET A N 1
ATOM 1200 C CA . MET A 1 149 ? -5.756 -9.318 8.766 1.00 94.44 149 MET A CA 1
ATOM 1201 C C . MET A 1 149 ? -5.447 -9.585 7.292 1.00 94.44 149 MET A C 1
ATOM 1203 O O . MET A 1 149 ? -4.818 -10.583 6.973 1.00 94.44 149 MET A O 1
ATOM 1207 N N . PHE A 1 150 ? -5.917 -8.730 6.385 1.00 90.69 150 PHE A N 1
ATOM 1208 C CA . PHE A 1 150 ? -5.615 -8.850 4.961 1.00 90.69 150 PHE A CA 1
ATOM 1209 C C . PHE A 1 150 ? -4.171 -8.442 4.630 1.00 90.69 150 PHE A C 1
ATOM 1211 O O . PHE A 1 150 ? -3.579 -8.989 3.705 1.00 90.69 150 PHE A O 1
ATOM 1218 N N . LEU A 1 151 ? -3.626 -7.460 5.354 1.00 86.56 151 LEU A N 1
ATOM 1219 C CA . LEU A 1 151 ? -2.275 -6.936 5.137 1.00 86.56 151 LEU A CA 1
ATOM 1220 C C . LEU A 1 151 ? -1.180 -7.771 5.820 1.00 86.56 151 LEU A C 1
ATOM 1222 O O . LEU A 1 151 ? -0.028 -7.674 5.406 1.00 86.56 151 LEU A O 1
ATOM 1226 N N . SER A 1 152 ? -1.524 -8.522 6.872 1.00 80.19 152 SER A N 1
ATOM 1227 C CA . SER A 1 152 ? -0.615 -9.390 7.641 1.00 80.19 152 SER A CA 1
ATOM 1228 C C . SER A 1 152 ? -0.396 -10.749 6.990 1.00 80.19 152 SER A C 1
ATOM 1230 O O . SER A 1 152 ? 0.772 -11.190 6.957 1.00 80.19 152 SER A O 1
#

Organism: NCBI:txid2725268

Solvent-accessible surface area (backbone atoms only — not comparable to full-atom values): 8353 Å² total; per-residue (Å²): 109,76,62,60,53,50,52,53,49,49,50,50,47,48,51,63,71,36,101,43,49,70,71,54,47,28,61,52,46,21,53,52,30,40,74,75,72,33,64,69,53,9,52,51,53,18,49,53,48,45,50,52,45,39,52,51,33,63,76,67,71,44,76,58,68,61,45,51,52,51,50,53,51,52,50,53,51,47,51,59,35,64,77,62,78,40,78,74,57,68,52,43,63,57,50,52,50,52,52,50,50,49,51,54,44,52,52,22,52,72,73,72,50,28,52,47,47,58,56,45,29,73,76,69,69,51,64,70,69,66,52,65,33,86,88,44,35,61,59,35,42,52,52,35,50,51,50,46,66,73,74,105